Protein AF-A0A1F3BJC0-F1 (afdb_monomer_lite)

Secondary structure (DSSP, 8-state):
--------GGG--TTHHHHHHHHHTTS-----------HHHHHTSSHHHHHHHHHHHHHHHTT-S-----HHHHHHHHHHHH--

Radius of gyration: 21.43 Å; chains: 1; bounding box: 55×28×48 Å

Sequence (84 aa):
METVFKLKASELKSNFIDSVKALFKNNEIEITVKQVQDETEYLLSTPANKKALNDAIKEVKKNKNLIRFTAKEFEEYSKKLVNE

Structure (mmCIF, N/CA/C/O backbone):
data_AF-A0A1F3BJC0-F1
#
_entry.id   AF-A0A1F3BJC0-F1
#
loop_
_atom_site.group_PDB
_atom_site.id
_atom_site.type_symbol
_atom_site.label_atom_id
_atom_site.label_alt_id
_atom_site.label_comp_id
_atom_site.label_asym_id
_atom_site.label_entity_id
_atom_site.label_seq_id
_atom_site.pdbx_PDB_ins_code
_atom_site.Cartn_x
_atom_site.Cartn_y
_atom_site.Cartn_z
_atom_site.occupancy
_atom_site.B_iso_or_equiv
_atom_site.auth_seq_id
_atom_site.auth_comp_id
_atom_site.auth_asym_id
_atom_site.auth_atom_id
_atom_site.pdbx_PDB_model_num
ATOM 1 N N . MET A 1 1 ? 2.022 -3.840 19.337 1.00 73.00 1 MET A N 1
ATOM 2 C CA . MET A 1 1 ? 1.578 -4.656 18.187 1.00 73.00 1 MET A CA 1
ATOM 3 C C . MET A 1 1 ? 0.536 -3.839 17.452 1.00 73.00 1 MET A C 1
ATOM 5 O O . MET A 1 1 ? -0.439 -3.458 18.081 1.00 73.00 1 MET A O 1
ATOM 9 N N . GLU A 1 2 ? 0.776 -3.501 16.189 1.00 81.56 2 GLU A N 1
ATOM 10 C CA . GLU A 1 2 ? -0.173 -2.749 15.360 1.00 81.56 2 GLU A CA 1
ATOM 11 C C . GLU A 1 2 ? -1.020 -3.741 14.554 1.00 81.56 2 GLU A C 1
ATOM 13 O O . GLU A 1 2 ? -0.503 -4.735 14.047 1.00 81.56 2 GLU A O 1
ATOM 18 N N . THR A 1 3 ? -2.332 -3.521 14.472 1.00 85.94 3 THR A N 1
ATOM 19 C CA . THR A 1 3 ? -3.238 -4.321 13.636 1.00 85.94 3 THR A CA 1
ATOM 20 C C . THR A 1 3 ? -4.007 -3.379 12.729 1.00 85.94 3 THR A C 1
ATOM 22 O O . THR A 1 3 ? -4.718 -2.501 13.210 1.00 85.94 3 THR A O 1
ATOM 25 N N . VAL A 1 4 ? -3.869 -3.568 11.417 1.00 87.75 4 VAL A N 1
ATOM 26 C CA . VAL A 1 4 ? -4.522 -2.728 10.409 1.00 87.75 4 VAL A CA 1
ATOM 27 C C . VAL A 1 4 ? -5.605 -3.534 9.707 1.00 87.75 4 VAL A C 1
ATOM 29 O O . VAL A 1 4 ? -5.328 -4.557 9.083 1.00 87.75 4 VAL A O 1
ATOM 32 N N . PHE A 1 5 ? -6.842 -3.046 9.769 1.00 87.25 5 PHE A N 1
ATOM 33 C CA . PHE A 1 5 ? -7.969 -3.612 9.035 1.00 87.25 5 PHE A CA 1
ATOM 34 C C . PHE A 1 5 ? -8.211 -2.796 7.752 1.00 87.25 5 PHE A C 1
ATOM 36 O O . PHE A 1 5 ? -8.609 -1.634 7.822 1.00 87.25 5 PHE A O 1
ATOM 43 N N . LYS A 1 6 ? -7.977 -3.389 6.572 1.00 87.06 6 LYS A N 1
ATOM 44 C CA . LYS A 1 6 ? -8.229 -2.761 5.257 1.00 87.06 6 LYS A CA 1
ATOM 45 C C . LYS A 1 6 ? -9.516 -3.337 4.660 1.00 87.06 6 LYS A C 1
ATOM 47 O O . LYS A 1 6 ? -9.498 -4.425 4.098 1.00 87.06 6 LYS A O 1
ATOM 52 N N . LEU A 1 7 ? -10.628 -2.620 4.812 1.00 88.69 7 LEU A N 1
ATOM 53 C CA . LEU A 1 7 ? -11.954 -3.020 4.325 1.00 88.69 7 LEU A CA 1
ATOM 54 C C . LEU A 1 7 ? -12.755 -1.819 3.816 1.00 88.69 7 LEU A C 1
ATOM 56 O O . LEU A 1 7 ? -12.458 -0.668 4.148 1.00 88.69 7 LEU A O 1
ATOM 60 N N . LYS A 1 8 ? -13.780 -2.084 3.006 1.00 88.56 8 LYS A N 1
ATOM 61 C CA . LYS A 1 8 ? -14.742 -1.068 2.572 1.00 88.56 8 LYS A CA 1
ATOM 62 C C . LYS A 1 8 ? -15.6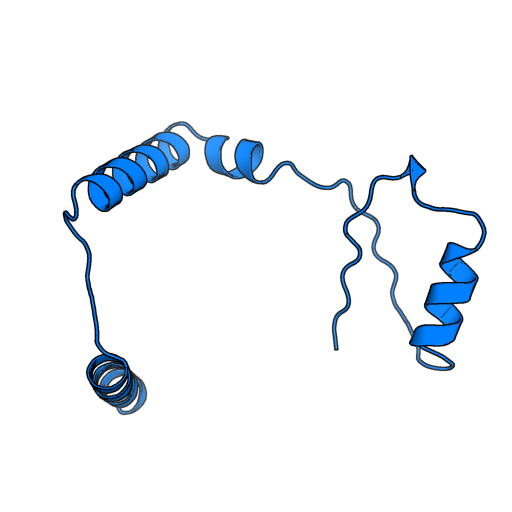17 -0.653 3.748 1.00 88.56 8 LYS A C 1
ATOM 64 O O . LYS A 1 8 ? -15.985 -1.473 4.584 1.00 88.56 8 LYS A O 1
ATOM 69 N N . ALA A 1 9 ? -16.060 0.603 3.751 1.00 88.38 9 ALA A N 1
ATOM 70 C CA . ALA A 1 9 ? -16.983 1.094 4.775 1.00 88.38 9 ALA A CA 1
ATOM 71 C C . ALA A 1 9 ? -18.276 0.255 4.856 1.00 88.38 9 ALA A C 1
ATOM 73 O O . ALA A 1 9 ? -18.780 0.004 5.942 1.00 88.38 9 ALA A O 1
ATOM 74 N N . SER A 1 10 ? -18.767 -0.255 3.721 1.00 90.25 10 SER A N 1
ATOM 75 C CA . SER A 1 10 ? -19.936 -1.145 3.651 1.00 90.25 10 SER A CA 1
ATOM 76 C C . SER A 1 10 ? -19.743 -2.504 4.336 1.00 90.25 10 SER A C 1
ATOM 78 O O . SER A 1 10 ? -20.715 -3.210 4.585 1.00 90.25 10 SER A O 1
ATOM 80 N N . GLU A 1 11 ? -18.500 -2.907 4.593 1.00 88.19 11 GLU A N 1
ATOM 81 C CA . GLU A 1 11 ? -18.156 -4.179 5.236 1.00 88.19 11 GLU A CA 1
ATOM 82 C C . GLU A 1 11 ? -18.055 -4.043 6.763 1.00 88.19 11 GLU A C 1
ATOM 84 O O . GLU A 1 11 ? -17.972 -5.056 7.461 1.00 88.19 11 GLU A O 1
ATOM 89 N N . LEU A 1 12 ? -18.126 -2.815 7.297 1.00 90.94 12 LEU A N 1
ATOM 90 C CA . LEU A 1 12 ? -18.252 -2.551 8.730 1.00 90.94 12 LEU A CA 1
ATOM 91 C C . LEU A 1 12 ? -19.652 -2.950 9.206 1.00 90.94 12 LEU A C 1
ATOM 93 O O . LEU A 1 12 ? -20.587 -2.151 9.247 1.00 90.94 12 LEU A O 1
ATOM 97 N N . LYS A 1 13 ? -19.797 -4.227 9.555 1.00 91.50 13 LYS A N 1
ATOM 98 C CA . LYS A 1 13 ? -21.020 -4.770 10.148 1.00 91.50 13 LYS A CA 1
ATOM 99 C C . LYS A 1 13 ? -21.178 -4.307 11.596 1.00 91.50 13 LYS A C 1
ATOM 101 O O . LYS A 1 13 ? -20.206 -3.986 12.278 1.00 91.50 13 LYS A O 1
ATOM 106 N N . SER A 1 14 ? -22.414 -4.351 12.091 1.00 89.88 14 SER A N 1
ATOM 107 C CA . SER A 1 14 ? -22.763 -3.960 13.464 1.00 89.88 14 SER A CA 1
ATOM 108 C C . SER A 1 14 ? -21.978 -4.713 14.548 1.00 89.88 14 SER A C 1
ATOM 110 O O . SER A 1 14 ? -21.750 -4.162 15.619 1.00 89.88 14 SER A O 1
ATOM 112 N N . ASN A 1 15 ? -21.505 -5.929 14.264 1.00 93.12 15 ASN A N 1
ATOM 113 C CA . ASN A 1 15 ? -20.716 -6.761 15.179 1.00 93.12 15 ASN A CA 1
ATOM 114 C C . ASN A 1 15 ? -19.189 -6.523 15.114 1.00 93.12 15 ASN A C 1
ATOM 116 O O . ASN A 1 15 ? -18.421 -7.245 15.757 1.00 93.12 15 ASN A O 1
ATOM 120 N N . PHE A 1 16 ? -18.712 -5.544 14.335 1.00 92.12 16 PHE A N 1
ATOM 121 C CA . PHE A 1 16 ? -17.278 -5.248 14.224 1.00 92.12 16 PHE A CA 1
ATOM 122 C C . PHE A 1 16 ? -16.675 -4.845 15.577 1.00 92.12 16 PHE A C 1
ATOM 124 O O . PHE A 1 16 ? -15.617 -5.341 15.960 1.00 92.12 16 PHE A O 1
ATOM 131 N N . ILE A 1 17 ? -17.384 -4.010 16.342 1.00 91.56 17 ILE A N 1
ATOM 132 C CA . ILE A 1 17 ? -16.926 -3.544 17.658 1.00 91.56 17 ILE A CA 1
ATOM 133 C C . ILE A 1 17 ? -16.773 -4.704 18.647 1.00 91.56 17 ILE A C 1
ATOM 135 O O . ILE A 1 17 ? -15.808 -4.729 19.408 1.00 91.56 17 ILE A O 1
ATOM 139 N N . ASP A 1 18 ? -17.667 -5.693 18.606 1.00 94.00 18 ASP A N 1
ATOM 140 C CA . ASP A 1 18 ? -17.565 -6.880 19.462 1.00 94.00 18 ASP A CA 1
ATOM 141 C C . ASP A 1 18 ? -16.323 -7.707 19.120 1.00 94.00 18 ASP A C 1
ATOM 143 O O . ASP A 1 18 ? -15.626 -8.196 20.010 1.00 94.00 18 ASP A O 1
ATOM 147 N N . SER A 1 19 ? -15.988 -7.785 17.830 1.00 91.31 19 SER A N 1
ATOM 148 C CA . SER A 1 19 ? -14.775 -8.459 17.356 1.00 91.31 19 SER A CA 1
ATOM 149 C C . SER A 1 19 ? -13.508 -7.733 17.826 1.00 91.31 19 SER A C 1
ATOM 151 O O . SER A 1 19 ? -12.573 -8.374 18.305 1.00 91.31 19 SER A O 1
ATOM 153 N N . VAL A 1 20 ? -13.484 -6.396 17.764 1.00 92.06 20 VAL A N 1
ATOM 154 C CA . VAL A 1 20 ? -12.365 -5.582 18.275 1.00 92.06 20 VAL A CA 1
ATOM 155 C C . VAL A 1 20 ? -12.208 -5.765 19.789 1.00 92.06 20 VAL A C 1
ATOM 157 O O . VAL A 1 20 ? -11.104 -6.034 20.263 1.00 92.06 20 VAL A O 1
ATOM 160 N N . LYS A 1 21 ? -13.302 -5.712 20.558 1.00 93.12 21 LYS A N 1
ATOM 161 C CA . LYS A 1 21 ? -13.277 -5.951 22.012 1.00 93.12 21 LYS A CA 1
ATOM 162 C C . LYS A 1 21 ? -12.750 -7.344 22.361 1.00 93.12 21 LYS A C 1
ATOM 164 O O . LYS A 1 21 ? -11.953 -7.476 23.285 1.00 93.12 21 LYS A O 1
ATOM 169 N N . ALA A 1 22 ? -13.151 -8.376 21.620 1.00 93.56 22 ALA A N 1
ATOM 170 C CA . ALA A 1 22 ? -12.675 -9.740 21.846 1.00 93.56 22 ALA A CA 1
ATOM 171 C C . ALA A 1 22 ? -11.160 -9.886 21.605 1.00 93.56 22 ALA A C 1
ATOM 173 O O . ALA A 1 22 ? -10.488 -10.607 22.346 1.00 93.56 22 ALA A O 1
ATOM 174 N 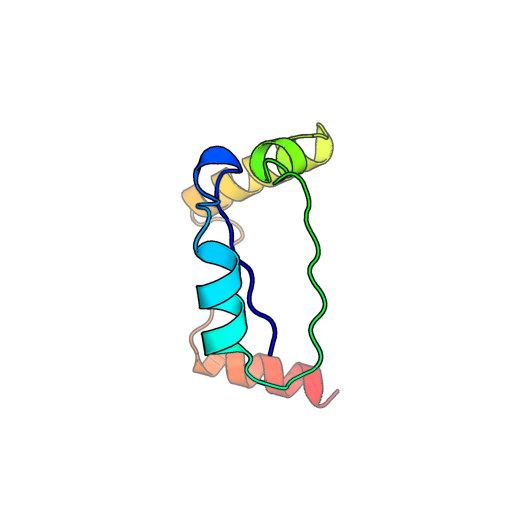N . LEU A 1 23 ? -10.619 -9.183 20.603 1.00 92.31 23 LEU A N 1
ATOM 175 C CA . LEU A 1 23 ? -9.193 -9.209 20.263 1.00 92.31 23 LEU A CA 1
ATOM 176 C C . LEU A 1 23 ? -8.326 -8.455 21.278 1.00 92.31 23 LEU A C 1
ATOM 178 O O . LEU A 1 23 ? -7.280 -8.961 21.683 1.00 92.31 23 LEU A O 1
ATOM 182 N N . PHE A 1 24 ? -8.755 -7.265 21.706 1.00 93.25 24 PHE A N 1
ATOM 183 C CA . PHE A 1 24 ? -7.927 -6.370 22.523 1.00 93.25 24 PHE A CA 1
ATOM 184 C C . PHE A 1 24 ? -8.276 -6.369 24.020 1.00 93.25 24 PHE A C 1
ATOM 186 O O . PHE A 1 24 ? -7.479 -5.882 24.823 1.00 93.25 24 PHE A O 1
ATOM 193 N N . LYS A 1 25 ? -9.390 -6.995 24.423 1.00 91.31 25 LYS A N 1
ATOM 194 C CA . LYS A 1 25 ? -9.828 -7.175 25.820 1.00 91.31 25 LYS A CA 1
ATOM 195 C C . LYS A 1 25 ? -9.862 -5.843 26.588 1.00 91.31 25 LYS A C 1
ATOM 197 O O . LYS A 1 25 ? -10.561 -4.928 26.175 1.00 91.31 25 LYS A O 1
ATOM 202 N N . ASN A 1 26 ? -9.121 -5.747 27.693 1.00 92.06 26 ASN A N 1
ATOM 203 C CA . ASN A 1 26 ? -9.083 -4.578 28.578 1.00 92.06 26 ASN A CA 1
ATOM 204 C C . ASN A 1 26 ? -7.913 -3.632 28.273 1.00 92.06 26 ASN A C 1
ATOM 206 O O . ASN A 1 26 ? -7.586 -2.786 29.100 1.00 92.06 26 ASN A O 1
ATOM 210 N N . ASN A 1 27 ? -7.238 -3.803 27.136 1.00 92.44 27 ASN A N 1
ATOM 211 C CA . ASN A 1 27 ? -6.170 -2.893 26.752 1.00 92.44 27 ASN A CA 1
ATOM 212 C C . ASN A 1 27 ? -6.761 -1.565 26.276 1.00 92.44 27 ASN A C 1
ATOM 214 O O . ASN A 1 27 ? -7.800 -1.540 25.614 1.00 92.44 27 ASN A O 1
ATOM 218 N N . GLU A 1 28 ? -6.071 -0.472 26.581 1.00 91.62 28 GLU A N 1
ATOM 219 C CA . GLU A 1 28 ? -6.348 0.813 25.952 1.00 91.62 28 GLU A CA 1
ATOM 220 C C . GLU A 1 28 ? -6.039 0.711 24.452 1.00 91.62 28 GLU A C 1
ATOM 222 O O . GLU A 1 28 ? -4.998 0.177 24.056 1.00 91.62 28 GLU A O 1
ATOM 227 N N . ILE A 1 29 ? -6.977 1.162 23.618 1.00 90.81 29 ILE A N 1
ATOM 228 C CA . ILE A 1 29 ? -6.861 1.102 22.161 1.00 90.81 29 ILE A CA 1
ATOM 229 C C . ILE A 1 29 ? -7.169 2.461 21.541 1.00 90.81 29 ILE A C 1
ATOM 231 O O . ILE A 1 29 ? -8.056 3.181 21.993 1.00 90.81 29 ILE A O 1
ATOM 235 N N . GLU A 1 30 ? -6.474 2.761 20.450 1.00 90.62 30 GLU A N 1
ATOM 236 C CA . GLU A 1 30 ? -6.767 3.878 19.558 1.00 90.62 30 GLU A CA 1
ATOM 237 C C . GLU A 1 30 ? -7.367 3.329 18.253 1.00 90.62 30 GLU A C 1
ATOM 239 O O . GLU A 1 30 ? -6.879 2.336 17.710 1.00 90.62 30 GLU A O 1
ATOM 244 N N . ILE A 1 31 ? -8.430 3.960 17.740 1.00 88.81 31 ILE A N 1
ATOM 245 C CA . ILE A 1 31 ? -9.025 3.618 16.440 1.00 88.81 31 ILE A CA 1
ATOM 246 C C . ILE A 1 31 ? -8.865 4.811 15.499 1.00 88.81 31 ILE A C 1
ATOM 248 O O . ILE A 1 31 ? -9.511 5.840 15.677 1.00 88.81 31 ILE A O 1
ATOM 252 N N . THR A 1 32 ? -8.064 4.635 14.448 1.00 87.62 32 THR A N 1
ATOM 253 C CA . THR A 1 32 ? -7.913 5.620 13.371 1.00 87.62 32 THR A CA 1
ATOM 254 C C . THR A 1 32 ? -8.665 5.160 12.122 1.00 87.62 32 THR A C 1
ATOM 256 O O . THR A 1 32 ? -8.372 4.102 11.563 1.00 87.62 32 THR A O 1
ATOM 259 N N . VAL A 1 33 ? -9.617 5.970 11.647 1.00 86.44 33 VAL A N 1
ATOM 260 C CA . VAL A 1 33 ? -10.364 5.727 10.402 1.00 86.44 33 VAL A CA 1
ATOM 261 C C . VAL A 1 33 ? -9.913 6.730 9.347 1.00 86.44 33 VAL A C 1
ATOM 263 O O . VAL A 1 33 ? -10.048 7.937 9.524 1.00 86.44 33 VAL A O 1
ATOM 266 N N . LYS A 1 34 ? -9.395 6.225 8.229 1.00 83.81 34 LYS A N 1
ATOM 267 C CA . LYS A 1 34 ? -8.974 7.026 7.077 1.00 83.81 34 LYS A CA 1
ATOM 268 C C . LYS A 1 34 ? -9.551 6.436 5.803 1.00 83.81 34 LYS A C 1
ATOM 270 O O . LYS A 1 34 ? -9.723 5.220 5.707 1.00 83.81 34 LYS A O 1
ATOM 275 N N . GLN A 1 35 ? -9.824 7.282 4.815 1.00 83.88 35 GLN A N 1
ATOM 276 C CA . GLN A 1 35 ? -10.056 6.764 3.473 1.00 83.88 35 GLN A CA 1
ATOM 277 C C . GLN A 1 35 ? -8.795 6.036 3.013 1.00 83.88 35 GLN A C 1
ATOM 279 O O . GLN A 1 35 ? -7.676 6.519 3.207 1.00 83.88 35 GLN A O 1
ATOM 284 N N . VAL A 1 36 ? -8.980 4.850 2.441 1.00 81.12 36 VAL A N 1
ATOM 285 C CA . VAL A 1 36 ? -7.875 4.136 1.812 1.00 81.12 36 VAL A CA 1
ATOM 286 C C . VAL A 1 36 ? -7.491 4.938 0.578 1.00 81.12 36 VAL A C 1
ATOM 288 O O . VAL A 1 36 ? -8.259 5.005 -0.377 1.00 81.12 36 VAL A O 1
ATOM 291 N N . GLN A 1 37 ? -6.322 5.570 0.622 1.00 80.00 37 GLN A N 1
ATOM 292 C CA . GLN A 1 37 ? -5.742 6.183 -0.560 1.00 80.00 37 GLN A CA 1
ATOM 293 C C . GLN A 1 37 ? -5.417 5.080 -1.568 1.00 80.00 37 GLN A C 1
ATOM 295 O O . GLN A 1 37 ? -4.870 4.038 -1.193 1.00 80.00 37 GLN A O 1
ATOM 300 N N . ASP A 1 38 ? -5.749 5.301 -2.837 1.00 85.06 38 ASP A N 1
ATOM 301 C CA . ASP A 1 38 ? -5.241 4.446 -3.900 1.00 85.06 38 ASP A CA 1
ATOM 302 C C . ASP A 1 38 ? -3.728 4.680 -4.004 1.00 85.06 38 ASP A C 1
ATOM 304 O O . ASP A 1 38 ? -3.254 5.723 -4.454 1.00 85.06 38 ASP A O 1
ATOM 308 N N . GLU A 1 39 ? -2.956 3.712 -3.516 1.00 86.81 39 GLU A N 1
ATOM 309 C CA . GLU A 1 39 ? -1.494 3.765 -3.525 1.00 86.81 39 GLU A CA 1
ATOM 310 C C . GLU A 1 39 ? -0.944 3.838 -4.955 1.00 86.81 39 GLU A C 1
ATOM 312 O O . GLU A 1 39 ? 0.092 4.462 -5.179 1.00 86.81 39 GLU A O 1
ATOM 317 N N . THR A 1 40 ? -1.645 3.265 -5.940 1.00 89.00 40 THR A N 1
ATOM 318 C CA . THR A 1 40 ? -1.266 3.379 -7.353 1.00 89.00 40 THR A CA 1
ATOM 319 C C . THR A 1 40 ? -1.456 4.808 -7.823 1.00 89.00 40 THR A C 1
ATOM 321 O O . THR A 1 40 ? -0.542 5.382 -8.410 1.00 89.00 40 THR A O 1
ATOM 324 N N . GLU A 1 41 ? -2.608 5.412 -7.537 1.00 90.69 41 GLU A N 1
ATOM 325 C CA . GLU A 1 41 ? -2.856 6.818 -7.864 1.00 90.69 41 GLU A CA 1
ATOM 326 C C . GLU A 1 41 ? -1.822 7.729 -7.193 1.00 90.69 41 GLU A C 1
ATOM 328 O O . GLU A 1 41 ? -1.215 8.570 -7.856 1.00 90.69 41 GLU A O 1
ATOM 333 N N . TYR A 1 42 ? -1.544 7.505 -5.909 1.00 92.06 42 TYR A N 1
ATOM 334 C CA . TYR A 1 42 ? -0.530 8.242 -5.162 1.00 92.06 42 TYR A CA 1
ATOM 335 C C . TYR A 1 42 ? 0.863 8.120 -5.788 1.00 92.06 42 TYR A C 1
ATOM 337 O O . TYR A 1 42 ? 1.511 9.132 -6.067 1.00 92.06 42 TYR A O 1
ATOM 345 N N . LEU A 1 43 ? 1.326 6.900 -6.067 1.00 94.62 43 LEU A N 1
ATOM 346 C CA . LEU A 1 43 ? 2.631 6.662 -6.682 1.00 94.62 43 LEU A CA 1
ATOM 347 C C . LEU A 1 43 ? 2.709 7.255 -8.096 1.00 94.62 43 LEU A C 1
ATOM 349 O O . LEU A 1 43 ? 3.763 7.730 -8.517 1.00 94.62 43 LEU A O 1
ATOM 353 N N . LEU A 1 44 ? 1.602 7.284 -8.831 1.00 94.31 44 LEU A N 1
ATOM 354 C CA . LEU A 1 44 ? 1.545 7.838 -10.183 1.00 94.31 44 LEU A CA 1
ATOM 355 C C . LEU A 1 44 ? 1.175 9.330 -10.226 1.00 94.31 44 LEU A C 1
ATOM 357 O O . LEU A 1 44 ? 1.084 9.884 -11.323 1.00 94.31 44 LEU A O 1
ATOM 361 N N . SER A 1 45 ? 1.006 9.978 -9.069 1.00 93.12 45 SER A N 1
ATOM 362 C CA . SER A 1 45 ? 0.468 11.341 -8.952 1.00 93.12 45 SER A CA 1
ATOM 363 C C . SER A 1 45 ? 1.360 12.423 -9.564 1.00 93.12 45 SER A C 1
ATOM 365 O O . SER A 1 45 ? 0.854 13.434 -10.045 1.00 93.12 45 SER A O 1
ATOM 367 N N . THR A 1 46 ? 2.683 12.221 -9.599 1.00 96.56 46 THR A N 1
ATOM 368 C CA . THR A 1 46 ? 3.618 13.168 -10.224 1.00 96.56 46 THR A CA 1
ATOM 369 C C . THR A 1 46 ? 4.217 12.594 -11.511 1.00 96.56 46 THR A C 1
ATOM 371 O O . THR A 1 46 ? 4.578 11.412 -11.551 1.00 96.56 46 THR A O 1
ATOM 374 N N . PRO A 1 47 ? 4.407 13.411 -12.569 1.00 96.38 47 PRO A N 1
ATOM 375 C CA . PRO A 1 47 ? 5.036 12.949 -13.807 1.00 96.38 47 PRO A CA 1
ATOM 376 C C . PRO A 1 47 ? 6.439 12.370 -13.588 1.00 96.38 47 PRO A C 1
ATOM 378 O O . PRO A 1 47 ? 6.800 11.370 -14.212 1.00 96.38 47 PRO A O 1
ATOM 381 N N . ALA A 1 48 ? 7.211 12.969 -12.674 1.00 97.31 48 ALA A N 1
ATOM 382 C CA . ALA A 1 48 ? 8.552 12.514 -12.329 1.00 97.31 48 ALA A CA 1
ATOM 383 C C . ALA A 1 48 ? 8.532 11.119 -11.684 1.00 97.31 48 ALA A C 1
ATOM 385 O O . ALA A 1 48 ? 9.224 10.221 -12.169 1.00 97.31 48 ALA A O 1
ATOM 386 N N . ASN A 1 49 ? 7.694 10.904 -10.660 1.00 97.00 49 ASN A N 1
ATOM 387 C CA . ASN A 1 49 ? 7.615 9.609 -9.980 1.00 97.00 49 ASN A CA 1
ATOM 388 C C . ASN A 1 49 ? 7.038 8.527 -10.898 1.00 97.00 49 ASN A C 1
ATOM 390 O O . ASN A 1 49 ? 7.594 7.435 -11.013 1.00 97.00 49 ASN A O 1
ATOM 394 N N . LYS A 1 50 ? 5.989 8.861 -11.660 1.00 97.44 50 LYS A N 1
ATOM 395 C CA . LYS A 1 50 ? 5.418 7.977 -12.680 1.00 97.44 50 LYS A CA 1
ATOM 396 C C . LYS A 1 50 ? 6.465 7.532 -13.700 1.00 97.44 50 LYS A C 1
ATOM 398 O O . LYS A 1 50 ? 6.512 6.350 -14.043 1.00 97.44 50 LYS A O 1
ATOM 403 N N . LYS A 1 51 ? 7.295 8.447 -14.210 1.00 98.00 51 LYS A N 1
ATOM 404 C CA . LYS A 1 51 ? 8.364 8.104 -15.158 1.00 98.00 51 LYS A CA 1
ATOM 405 C C . LYS A 1 51 ? 9.399 7.186 -14.509 1.00 98.00 51 LYS A C 1
ATOM 407 O O . LYS A 1 51 ? 9.705 6.145 -15.084 1.00 98.00 51 LYS A O 1
ATOM 412 N N . ALA A 1 52 ? 9.889 7.543 -13.322 1.00 97.19 52 ALA A N 1
ATOM 413 C CA . ALA A 1 52 ? 10.885 6.758 -12.597 1.00 97.19 52 ALA A CA 1
ATOM 414 C C . ALA A 1 52 ? 10.410 5.318 -12.341 1.00 97.19 52 ALA A C 1
ATOM 416 O O . ALA A 1 52 ? 11.129 4.373 -12.659 1.00 97.19 52 ALA A O 1
ATOM 417 N N . LEU A 1 53 ? 9.172 5.140 -11.868 1.00 97.75 53 LEU A N 1
ATOM 418 C CA . LEU A 1 53 ? 8.576 3.822 -11.631 1.00 97.75 53 LEU A CA 1
ATOM 419 C C . LEU A 1 53 ? 8.439 3.005 -12.918 1.00 97.75 53 LEU A C 1
ATOM 421 O O . LEU A 1 53 ? 8.821 1.837 -12.958 1.00 97.75 53 LEU A O 1
ATOM 425 N N . ASN A 1 54 ? 7.930 3.612 -13.993 1.00 97.50 54 ASN A N 1
ATOM 426 C CA . ASN A 1 54 ? 7.779 2.915 -15.270 1.00 97.50 54 ASN A CA 1
ATOM 427 C C . ASN A 1 54 ? 9.124 2.505 -15.875 1.00 97.50 54 ASN A C 1
ATOM 429 O O . ASN A 1 54 ? 9.229 1.430 -16.468 1.00 97.50 54 ASN A O 1
ATOM 433 N N . ASP A 1 55 ? 10.150 3.342 -15.738 1.00 97.38 55 ASP A N 1
ATOM 434 C CA . ASP A 1 55 ? 11.493 3.012 -16.200 1.00 97.38 55 ASP A CA 1
ATOM 435 C C . ASP A 1 55 ? 12.106 1.900 -15.338 1.00 97.38 55 ASP A C 1
ATOM 437 O O . ASP A 1 55 ? 12.581 0.916 -15.900 1.00 97.38 55 ASP A O 1
ATOM 441 N N . ALA A 1 56 ? 11.975 1.955 -14.009 1.00 96.44 56 ALA A N 1
ATOM 442 C CA . ALA A 1 56 ? 12.400 0.871 -13.121 1.00 96.44 56 ALA A CA 1
ATOM 443 C C . ALA A 1 56 ? 11.737 -0.470 -13.490 1.00 96.44 56 ALA A C 1
ATOM 445 O O . ALA A 1 56 ? 12.427 -1.475 -13.649 1.00 96.44 56 ALA A O 1
ATOM 446 N N . ILE A 1 57 ? 10.421 -0.487 -13.739 1.00 97.19 57 ILE A N 1
ATOM 447 C CA . ILE A 1 57 ? 9.692 -1.687 -14.188 1.00 97.19 57 ILE A CA 1
ATOM 448 C C . ILE A 1 57 ? 10.280 -2.247 -15.493 1.00 97.19 57 ILE A C 1
ATOM 450 O O . ILE A 1 57 ? 10.415 -3.465 -15.635 1.00 97.19 57 ILE A O 1
ATOM 454 N N . LYS A 1 58 ? 10.633 -1.391 -16.462 1.00 97.81 58 LYS A N 1
ATOM 455 C CA . LYS A 1 58 ? 11.267 -1.835 -17.719 1.00 97.81 58 LYS A CA 1
ATOM 456 C C . LYS A 1 58 ? 12.643 -2.441 -17.471 1.00 97.81 58 LYS A C 1
ATOM 458 O O . LYS A 1 58 ? 12.971 -3.444 -18.099 1.00 97.81 58 LYS A O 1
ATOM 463 N N . GLU A 1 59 ? 13.436 -1.843 -16.592 1.00 97.25 59 GLU A N 1
ATOM 464 C CA . GLU A 1 59 ? 14.777 -2.324 -16.256 1.00 97.25 59 GLU A CA 1
ATOM 465 C C . GLU A 1 59 ? 14.705 -3.694 -15.564 1.00 97.25 59 GLU A C 1
ATOM 467 O O . GLU A 1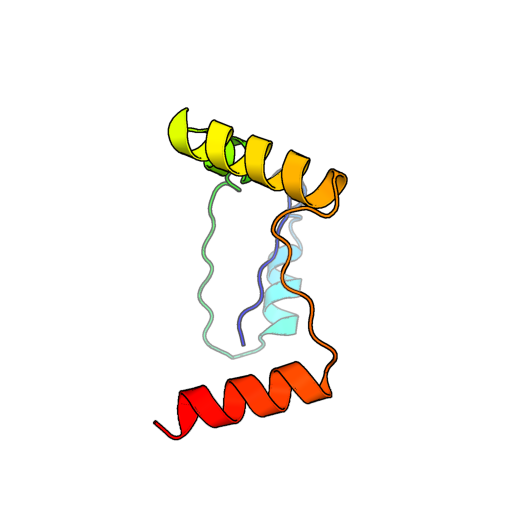 59 ? 15.387 -4.621 -16.003 1.00 97.25 59 GLU A O 1
ATOM 472 N N . VAL A 1 60 ? 13.772 -3.890 -14.618 1.00 96.62 60 VAL A N 1
ATOM 473 C CA . VAL A 1 60 ? 13.514 -5.207 -14.002 1.00 96.62 60 VAL A CA 1
ATOM 474 C C . VAL A 1 60 ? 13.131 -6.248 -15.055 1.00 96.62 60 VAL A C 1
ATOM 476 O O . VAL A 1 60 ? 13.718 -7.328 -15.095 1.00 96.62 60 VAL A O 1
ATOM 479 N N . LYS A 1 61 ? 12.188 -5.920 -15.950 1.00 96.56 61 LYS A N 1
ATOM 480 C CA . LYS A 1 61 ? 11.754 -6.824 -17.034 1.00 96.56 61 LYS A CA 1
ATOM 481 C C . LYS A 1 61 ? 12.893 -7.204 -17.981 1.00 96.56 61 LYS A C 1
ATOM 483 O O . LYS A 1 61 ? 12.883 -8.297 -18.533 1.00 96.56 61 LYS A O 1
ATOM 488 N N . LYS A 1 62 ? 13.863 -6.309 -18.170 1.00 97.38 62 LYS A N 1
ATOM 489 C CA . LYS A 1 62 ? 15.057 -6.529 -18.997 1.00 97.38 62 LYS A CA 1
ATOM 490 C C . LYS A 1 62 ? 16.228 -7.132 -18.217 1.00 97.38 62 LYS A C 1
ATOM 492 O O . LYS A 1 62 ? 17.299 -7.285 -18.795 1.00 97.38 62 LYS A O 1
ATOM 497 N N . ASN A 1 63 ? 16.046 -7.448 -16.930 1.00 94.81 63 ASN A N 1
ATOM 498 C CA . ASN A 1 63 ? 17.106 -7.891 -16.022 1.00 94.81 63 ASN A CA 1
ATOM 499 C C . ASN A 1 63 ? 18.333 -6.956 -16.050 1.00 94.81 63 ASN A C 1
ATOM 501 O O . ASN A 1 63 ? 19.477 -7.402 -15.989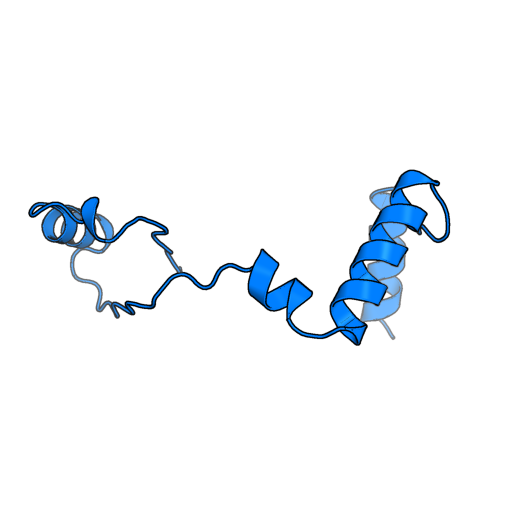 1.00 94.81 63 ASN A O 1
ATOM 505 N N . LYS A 1 64 ? 18.088 -5.651 -16.192 1.00 95.94 64 LYS A N 1
ATOM 506 C CA . LYS A 1 64 ? 19.102 -4.604 -16.322 1.00 95.94 64 LYS A CA 1
ATOM 507 C C . LYS A 1 64 ? 19.119 -3.757 -15.054 1.00 95.94 64 LYS A C 1
ATOM 509 O O . LYS A 1 64 ? 18.070 -3.531 -14.459 1.00 95.94 64 LYS A O 1
ATOM 514 N N . ASN A 1 65 ? 20.304 -3.294 -14.649 1.00 92.56 65 ASN A N 1
ATOM 515 C CA . ASN A 1 65 ? 20.490 -2.464 -13.451 1.00 92.56 65 ASN A CA 1
ATOM 516 C C . ASN A 1 65 ? 19.923 -3.097 -12.163 1.00 92.56 65 ASN A C 1
ATOM 518 O O . ASN A 1 65 ? 19.467 -2.397 -11.263 1.00 92.56 65 ASN A O 1
ATOM 522 N N . LEU A 1 66 ? 19.947 -4.431 -12.082 1.00 92.56 66 LEU A N 1
ATOM 523 C CA . LEU A 1 66 ? 19.558 -5.179 -10.892 1.00 92.56 66 LEU A CA 1
ATOM 524 C C . LEU A 1 66 ? 20.801 -5.603 -10.122 1.00 92.56 66 LEU A C 1
ATOM 526 O O . LEU A 1 66 ? 21.717 -6.190 -10.694 1.00 92.56 66 LEU A O 1
ATOM 530 N N . ILE A 1 67 ? 20.789 -5.365 -8.816 1.00 90.38 67 ILE A N 1
ATOM 531 C CA . ILE A 1 67 ? 21.765 -5.937 -7.895 1.00 90.38 67 ILE A CA 1
ATOM 532 C C . ILE A 1 67 ? 21.121 -7.178 -7.278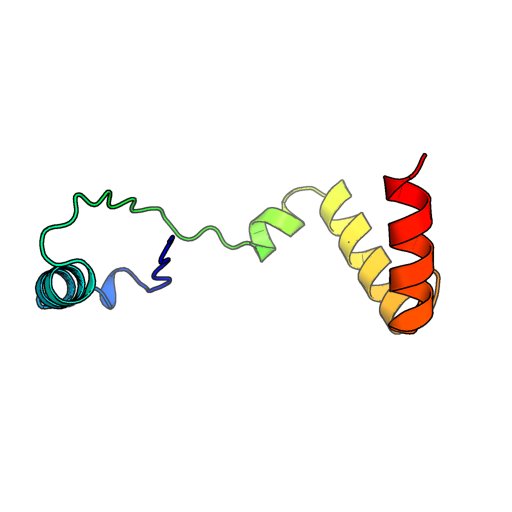 1.00 90.38 67 ILE A C 1
ATOM 534 O O . ILE A 1 67 ? 19.984 -7.127 -6.807 1.00 90.38 67 ILE A O 1
ATOM 538 N N . ARG A 1 68 ? 21.822 -8.310 -7.331 1.00 89.94 68 ARG A N 1
ATOM 539 C CA . ARG A 1 68 ? 21.364 -9.587 -6.781 1.00 89.94 68 ARG A CA 1
ATOM 540 C C . ARG A 1 68 ? 22.395 -10.079 -5.786 1.00 89.94 68 ARG A C 1
ATOM 542 O O . ARG A 1 68 ? 23.587 -9.985 -6.049 1.00 89.94 68 ARG A O 1
ATOM 549 N N . PHE A 1 69 ? 21.903 -10.633 -4.690 1.00 92.50 69 PHE A N 1
ATOM 550 C CA . PHE A 1 69 ? 22.719 -11.258 -3.668 1.00 92.50 69 PHE A CA 1
ATOM 551 C C . PHE A 1 69 ? 22.108 -12.607 -3.319 1.00 92.50 69 PHE A C 1
ATOM 553 O O . PHE A 1 69 ? 20.884 -12.761 -3.263 1.00 92.50 69 PHE A O 1
ATOM 560 N N . THR A 1 70 ? 22.962 -13.581 -3.056 1.00 95.94 70 THR A N 1
ATOM 561 C CA . THR A 1 70 ? 22.621 -14.717 -2.207 1.00 95.94 70 THR A CA 1
ATOM 562 C C . THR A 1 70 ? 22.420 -14.234 -0.768 1.00 95.94 70 THR A C 1
ATOM 564 O O . THR A 1 70 ? 22.891 -13.162 -0.382 1.00 95.94 70 THR A O 1
ATOM 567 N N . ALA A 1 71 ? 21.743 -15.035 0.059 1.00 93.88 71 ALA A N 1
ATOM 568 C CA . ALA A 1 71 ? 21.553 -14.703 1.473 1.00 93.88 71 ALA A CA 1
ATOM 569 C C . ALA A 1 71 ? 22.893 -14.447 2.191 1.00 93.88 71 ALA A C 1
ATOM 571 O O . ALA A 1 71 ? 23.024 -13.475 2.929 1.00 93.88 71 ALA A O 1
ATOM 572 N N . LYS A 1 72 ? 23.912 -15.265 1.894 1.00 95.88 72 LYS A N 1
ATOM 573 C CA . LYS A 1 72 ? 25.254 -15.127 2.468 1.00 95.88 72 LYS A CA 1
ATOM 574 C C . LYS A 1 72 ? 25.935 -13.816 2.056 1.00 95.88 72 LYS A C 1
ATOM 576 O O . LYS A 1 72 ? 26.461 -13.118 2.915 1.00 95.88 72 LYS A O 1
ATOM 581 N N . GLU A 1 73 ? 25.893 -13.462 0.769 1.00 95.62 73 GLU A N 1
ATOM 582 C CA . GLU A 1 73 ? 26.471 -12.199 0.279 1.00 95.62 73 GLU A CA 1
ATOM 583 C C . GLU A 1 73 ? 25.778 -10.980 0.902 1.00 95.62 73 GLU A C 1
ATOM 585 O O . GLU A 1 73 ? 26.439 -10.003 1.251 1.00 95.62 73 GLU A O 1
ATOM 590 N N . PHE A 1 74 ? 24.454 -11.041 1.087 1.00 94.12 74 PHE A N 1
ATOM 591 C CA . PHE A 1 74 ? 23.707 -9.976 1.753 1.00 94.12 74 PHE A CA 1
ATOM 592 C C . PHE A 1 74 ? 24.115 -9.831 3.225 1.00 94.12 74 PHE A C 1
ATOM 594 O O . PHE A 1 74 ? 24.385 -8.719 3.670 1.00 94.12 74 PHE A O 1
ATOM 601 N N . GLU A 1 75 ? 24.231 -10.938 3.966 1.00 93.56 75 GLU A N 1
ATOM 602 C CA . GLU A 1 75 ? 24.688 -10.919 5.362 1.00 93.56 75 GLU A CA 1
ATOM 603 C C . GLU A 1 75 ? 26.097 -10.336 5.512 1.00 93.56 75 GLU A C 1
ATOM 605 O O . GLU A 1 75 ? 26.346 -9.542 6.422 1.00 93.56 75 GLU A O 1
ATOM 610 N N . GLU A 1 76 ? 27.026 -10.718 4.635 1.00 94.19 76 GLU A N 1
ATOM 611 C CA . GLU A 1 76 ? 28.393 -10.191 4.630 1.00 94.19 76 GLU A CA 1
ATOM 612 C C . GLU A 1 76 ? 28.404 -8.683 4.342 1.00 94.19 76 GLU A C 1
ATOM 614 O O . GLU A 1 76 ? 29.066 -7.921 5.053 1.00 94.19 76 GLU A O 1
ATOM 619 N N . TYR A 1 77 ? 27.613 -8.233 3.364 1.00 91.62 77 TYR A N 1
ATOM 620 C CA . TYR A 1 77 ? 27.481 -6.816 3.029 1.00 91.62 77 TYR A CA 1
ATOM 621 C C . TYR A 1 77 ? 26.861 -5.999 4.172 1.00 91.62 77 TYR A C 1
ATOM 623 O O . TYR A 1 77 ? 27.389 -4.948 4.539 1.00 91.62 77 TYR A O 1
ATOM 631 N N . SER A 1 78 ? 25.787 -6.494 4.796 1.00 91.19 78 SER A N 1
ATOM 632 C CA . SER A 1 78 ? 25.149 -5.832 5.941 1.00 91.19 78 SER A CA 1
ATOM 633 C C . SER A 1 78 ? 26.084 -5.725 7.145 1.00 91.19 78 SER A C 1
ATOM 635 O O . SER A 1 78 ? 26.139 -4.674 7.777 1.00 91.19 78 SER A O 1
ATOM 637 N N . LYS A 1 79 ? 26.862 -6.774 7.448 1.00 93.12 79 LYS A N 1
ATOM 638 C CA . LYS A 1 79 ? 27.851 -6.743 8.541 1.00 93.12 79 LYS A CA 1
ATOM 639 C C . LYS A 1 79 ? 28.936 -5.703 8.301 1.00 93.12 79 LYS A C 1
ATOM 641 O O . LYS A 1 79 ? 29.385 -5.082 9.257 1.00 93.12 79 LYS A O 1
ATOM 646 N N . LYS A 1 80 ? 29.360 -5.506 7.051 1.00 92.38 80 LYS A N 1
ATOM 647 C CA . LYS A 1 80 ? 30.345 -4.474 6.720 1.00 92.38 80 LYS A CA 1
ATOM 648 C C . LYS A 1 80 ? 29.793 -3.067 6.969 1.00 92.38 80 LYS A C 1
ATOM 650 O O . LYS A 1 80 ? 30.471 -2.275 7.601 1.00 92.38 80 LYS A O 1
ATOM 655 N N . LEU A 1 81 ? 28.562 -2.790 6.535 1.00 90.44 81 LEU A N 1
ATOM 656 C CA . LEU A 1 81 ? 27.943 -1.464 6.671 1.00 90.44 81 LEU A CA 1
ATOM 657 C C . LEU A 1 81 ? 27.611 -1.056 8.113 1.00 90.44 81 LEU A C 1
ATOM 659 O O . LEU A 1 81 ? 27.494 0.130 8.385 1.00 90.44 81 LEU A O 1
ATOM 663 N N . VAL A 1 82 ? 27.392 -2.019 9.012 1.00 87.62 82 VAL A N 1
ATOM 664 C CA . VAL A 1 82 ? 27.038 -1.747 10.420 1.00 87.62 82 VAL A CA 1
ATOM 665 C C . VAL A 1 82 ? 28.275 -1.627 11.320 1.00 87.62 82 VAL A C 1
ATOM 667 O O . VAL A 1 82 ? 28.184 -1.059 12.403 1.00 87.62 82 VAL A O 1
ATOM 670 N N . ASN A 1 83 ? 29.420 -2.165 10.891 1.00 76.44 83 ASN A N 1
ATOM 671 C CA . ASN A 1 83 ? 30.672 -2.150 11.656 1.00 76.44 83 ASN A CA 1
ATOM 672 C C . ASN A 1 83 ? 31.665 -1.058 11.190 1.00 76.44 83 ASN A C 1
ATOM 674 O O . ASN A 1 83 ? 32.808 -1.062 11.649 1.00 76.44 83 ASN A O 1
ATOM 678 N N . GLU A 1 84 ? 31.245 -0.165 10.286 1.00 54.66 84 GLU A N 1
ATOM 679 C CA . GLU A 1 84 ? 31.918 1.098 9.917 1.00 54.66 84 GLU A CA 1
ATOM 680 C C . GLU A 1 84 ? 3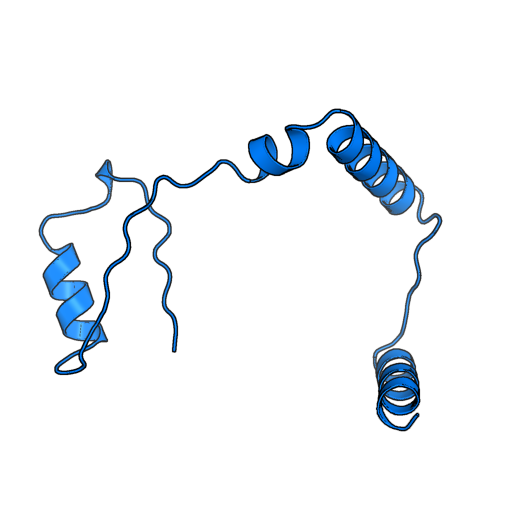1.262 2.277 10.656 1.00 54.66 84 GLU A C 1
ATOM 682 O O . GLU A 1 84 ? 32.015 3.169 11.109 1.00 54.66 84 GLU A O 1
#

pLDDT: mean 91.1, std 6.31, range [54.66, 98.0]

Foldseek 3Di:
DDDDDDDDPVPPDPCVVVVVCVVQPPDDDDDDDDDPPPVVCVQCVDPVSVVVVVVVVVCVVVVHPDDDDDPVRVVVVVVVVVVD